Protein AF-A0A1G0LAD3-F1 (afdb_monomer)

Solvent-accessible surface area (backbone atoms only — not comparable to full-atom values): 5273 Å² total; per-residue (Å²): 132,82,72,89,69,42,71,46,76,41,86,88,81,71,47,77,41,82,23,58,75,68,52,35,51,53,52,64,56,61,79,46,99,70,53,74,64,57,54,36,54,50,48,30,70,76,67,74,49,60,64,71,59,44,46,51,53,54,52,51,51,53,50,54,39,34,75,71,67,76,49,85,86,75,78,96,71,85,93,76,86,127

Structure (mmCIF, N/CA/C/O backbone):
data_AF-A0A1G0LAD3-F1
#
_entry.id   AF-A0A1G0LAD3-F1
#
loop_
_atom_site.group_PDB
_atom_site.id
_atom_site.type_symbol
_atom_site.label_atom_id
_atom_site.label_alt_id
_atom_site.label_comp_id
_atom_site.label_asym_id
_atom_site.label_entity_id
_atom_site.label_seq_id
_atom_site.pdbx_PDB_ins_code
_atom_site.Cartn_x
_atom_site.Cartn_y
_atom_site.Cartn_z
_atom_site.occupancy
_atom_site.B_iso_or_equiv
_atom_si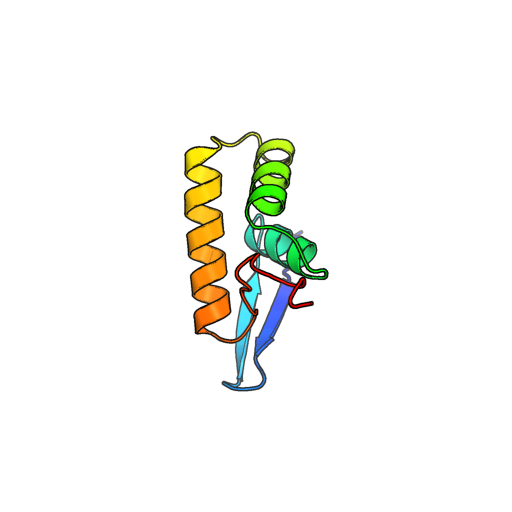te.auth_seq_id
_atom_site.auth_comp_id
_atom_site.auth_asym_id
_atom_site.auth_atom_id
_atom_site.pdbx_PDB_model_num
ATOM 1 N N . GLU A 1 1 ? 18.897 -7.420 11.344 1.00 40.25 1 GLU A N 1
ATOM 2 C CA . GLU A 1 1 ? 17.886 -6.533 11.947 1.00 40.25 1 GLU A CA 1
ATOM 3 C C . GLU A 1 1 ? 16.729 -6.447 10.973 1.00 40.25 1 GLU A C 1
ATOM 5 O O . GLU A 1 1 ? 16.961 -6.110 9.819 1.00 40.25 1 GLU A O 1
ATOM 10 N N . PHE A 1 2 ? 15.541 -6.889 11.380 1.00 44.72 2 PHE A N 1
ATOM 11 C CA . PHE A 1 2 ? 14.344 -6.784 10.550 1.00 44.72 2 PHE A CA 1
ATOM 12 C C . PHE A 1 2 ? 13.934 -5.310 10.536 1.00 44.72 2 PHE A C 1
ATOM 14 O O . PHE A 1 2 ? 13.861 -4.686 11.597 1.00 44.72 2 PHE A O 1
ATOM 21 N N . GLY A 1 3 ? 13.766 -4.733 9.343 1.00 54.94 3 GLY A N 1
ATOM 22 C CA . GLY A 1 3 ? 13.233 -3.379 9.199 1.00 54.94 3 GLY A CA 1
ATOM 23 C C . GLY A 1 3 ? 11.898 -3.271 9.934 1.00 54.94 3 GLY A C 1
ATOM 24 O O . GLY A 1 3 ? 11.218 -4.277 10.107 1.00 54.94 3 GLY A O 1
ATOM 25 N N . ALA A 1 4 ? 11.552 -2.076 10.417 1.00 57.91 4 ALA A N 1
ATOM 26 C CA . ALA A 1 4 ? 10.326 -1.862 11.178 1.00 57.91 4 ALA A CA 1
ATOM 27 C C . ALA A 1 4 ? 9.113 -2.445 10.429 1.00 57.91 4 ALA A C 1
ATOM 29 O O . ALA A 1 4 ? 8.698 -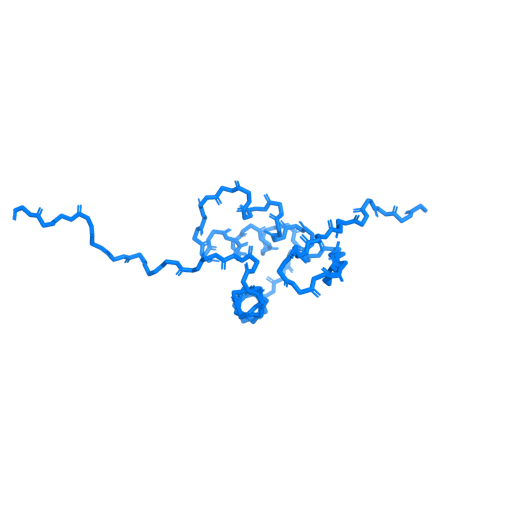1.902 9.405 1.00 57.91 4 ALA A O 1
ATOM 30 N N . GLU A 1 5 ? 8.577 -3.560 10.930 1.00 66.75 5 GLU A N 1
ATOM 31 C CA . GLU A 1 5 ? 7.356 -4.160 10.407 1.00 66.75 5 GLU A CA 1
ATOM 32 C C . GLU A 1 5 ? 6.204 -3.229 10.762 1.00 66.75 5 GLU A C 1
ATOM 34 O O . GLU A 1 5 ? 5.979 -2.886 11.930 1.00 66.75 5 GLU A O 1
ATOM 39 N N . LEU A 1 6 ? 5.490 -2.768 9.742 1.00 76.38 6 LEU A N 1
ATOM 40 C CA . LEU A 1 6 ? 4.325 -1.944 9.975 1.00 76.38 6 LEU A CA 1
ATOM 41 C C . LEU A 1 6 ? 3.155 -2.865 10.321 1.00 76.38 6 LEU A C 1
ATOM 43 O O . LEU A 1 6 ? 2.720 -3.661 9.493 1.00 76.38 6 LEU A O 1
ATOM 47 N N . VAL A 1 7 ? 2.615 -2.708 11.527 1.00 78.00 7 VAL A N 1
ATOM 48 C CA . VAL A 1 7 ? 1.434 -3.448 11.976 1.00 78.00 7 VAL A CA 1
ATOM 49 C C . VAL A 1 7 ? 0.215 -2.534 11.965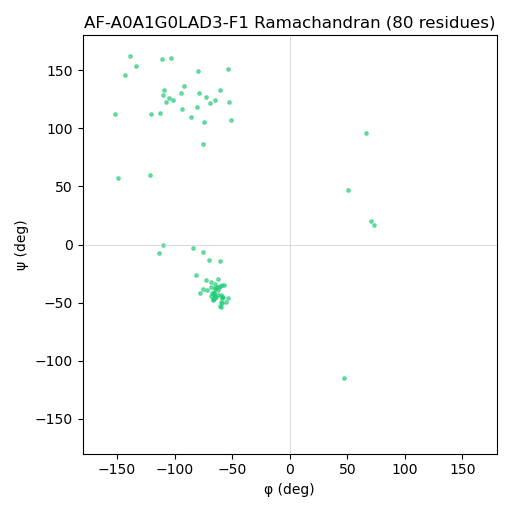 1.00 78.00 7 VAL A C 1
ATOM 51 O O . VAL A 1 7 ? 0.211 -1.475 12.595 1.00 78.00 7 VAL A O 1
ATOM 54 N N . ILE A 1 8 ? -0.842 -2.959 11.278 1.00 80.19 8 ILE A N 1
ATOM 55 C CA . ILE A 1 8 ? -2.127 -2.256 11.241 1.00 80.19 8 ILE A CA 1
ATOM 56 C C . ILE A 1 8 ? -3.131 -3.049 12.070 1.00 80.19 8 ILE A C 1
ATOM 58 O O . ILE A 1 8 ? -3.390 -4.218 11.789 1.00 80.19 8 ILE A O 1
ATOM 62 N N . LEU A 1 9 ? -3.712 -2.404 13.080 1.00 76.88 9 LEU A N 1
ATOM 63 C CA . LEU A 1 9 ? -4.823 -2.958 13.845 1.00 76.88 9 LEU A CA 1
ATOM 64 C C . LEU A 1 9 ? -6.139 -2.482 13.237 1.00 76.88 9 LEU A C 1
ATOM 66 O O . LEU A 1 9 ? -6.454 -1.291 13.276 1.00 76.88 9 LEU A O 1
ATOM 70 N N . ASN A 1 10 ? -6.932 -3.420 12.728 1.00 76.88 10 ASN A N 1
ATOM 71 C CA . ASN A 1 10 ? -8.315 -3.137 12.392 1.00 76.88 10 ASN A CA 1
ATOM 72 C C . ASN A 1 10 ? -9.189 -3.328 13.634 1.00 76.88 10 ASN A C 1
ATOM 74 O O . ASN A 1 10 ? -9.395 -4.436 14.123 1.00 76.88 10 ASN A O 1
ATOM 78 N N . LEU A 1 11 ? -9.703 -2.221 14.166 1.00 75.81 11 LEU A N 1
ATOM 79 C CA . LEU A 1 11 ? -10.522 -2.224 15.381 1.00 75.81 11 LEU A CA 1
ATOM 80 C C . LEU A 1 11 ? -11.909 -2.847 15.173 1.00 75.81 11 LEU A C 1
ATOM 82 O O . LEU A 1 11 ? -12.603 -3.119 16.150 1.00 75.81 11 LEU A O 1
ATOM 86 N N . ARG A 1 12 ? -12.332 -3.054 13.921 1.00 74.94 12 ARG A N 1
ATOM 87 C CA . ARG A 1 12 ? -13.660 -3.581 13.600 1.00 74.94 12 ARG A CA 1
ATOM 88 C C . ARG A 1 12 ? -13.755 -5.090 13.797 1.00 74.94 12 ARG A C 1
ATOM 90 O O . ARG A 1 12 ? -14.770 -5.577 14.281 1.00 74.94 12 ARG A O 1
ATOM 97 N N . ASP A 1 13 ? -12.723 -5.809 13.385 1.00 75.50 13 ASP A N 1
ATOM 98 C CA . ASP A 1 13 ? -12.616 -7.270 13.422 1.00 75.50 13 ASP A CA 1
ATOM 99 C C . ASP A 1 13 ? -11.523 -7.755 14.394 1.00 75.50 13 ASP A C 1
ATOM 101 O O . ASP A 1 13 ? -11.440 -8.950 14.667 1.00 75.50 13 ASP A O 1
ATOM 105 N N . GLY A 1 14 ? -10.719 -6.846 14.962 1.00 77.19 14 GLY A N 1
ATOM 106 C CA . GLY A 1 14 ? -9.659 -7.166 15.923 1.00 77.19 14 GLY A CA 1
ATOM 107 C C . GLY A 1 14 ? -8.437 -7.832 15.286 1.00 77.19 14 GLY A C 1
ATOM 108 O O . GLY A 1 14 ? -7.642 -8.452 15.992 1.00 77.19 14 GLY A O 1
ATOM 109 N N . VAL A 1 15 ? -8.294 -7.740 13.959 1.00 77.50 15 VAL A N 1
ATOM 110 C CA . VAL A 1 15 ? -7.236 -8.416 13.200 1.00 77.50 15 VAL A CA 1
ATOM 111 C C . VAL A 1 15 ? -6.013 -7.511 13.052 1.00 77.50 15 VAL A C 1
ATOM 113 O O . VAL A 1 15 ? -6.126 -6.323 12.735 1.00 77.50 15 VAL A O 1
ATOM 116 N N . TYR A 1 16 ? -4.836 -8.105 13.256 1.00 78.25 16 TYR A N 1
ATOM 117 C CA . TYR A 1 16 ? -3.540 -7.483 13.009 1.00 78.25 16 TYR A CA 1
ATOM 118 C C . TYR A 1 16 ? -3.037 -7.839 11.612 1.00 78.25 16 TYR A C 1
ATOM 120 O O . TYR A 1 16 ? -2.985 -9.012 11.238 1.00 78.25 16 TYR A O 1
ATOM 128 N N . TYR A 1 17 ? -2.632 -6.820 10.865 1.00 76.75 17 TYR A N 1
ATOM 129 C CA . TYR A 1 17 ? -2.059 -6.953 9.534 1.00 76.75 17 TYR A CA 1
ATOM 130 C C . TYR A 1 17 ? -0.593 -6.543 9.568 1.00 76.75 17 TYR A C 1
ATOM 132 O O . TYR A 1 17 ? -0.297 -5.371 9.797 1.00 76.75 17 TYR A O 1
ATOM 140 N N . GLY A 1 18 ? 0.302 -7.503 9.343 1.00 77.19 18 GLY A N 1
ATOM 141 C CA . GLY A 1 18 ? 1.718 -7.239 9.107 1.00 77.19 18 GLY A CA 1
ATOM 142 C C . GLY A 1 18 ? 1.935 -6.769 7.673 1.00 77.19 18 GLY A C 1
ATOM 143 O O . GLY A 1 18 ? 1.420 -7.369 6.726 1.00 77.19 18 GLY A O 1
ATOM 144 N N . MET A 1 19 ? 2.660 -5.668 7.516 1.00 80.62 19 MET A N 1
ATOM 145 C CA . MET A 1 19 ? 3.068 -5.126 6.228 1.00 80.62 19 MET A CA 1
ATOM 146 C C . MET A 1 19 ? 4.591 -5.081 6.181 1.00 80.62 19 MET A C 1
ATOM 148 O O . MET A 1 19 ? 5.224 -4.277 6.867 1.00 80.62 19 MET A O 1
ATOM 152 N N . GLU A 1 20 ? 5.160 -5.910 5.3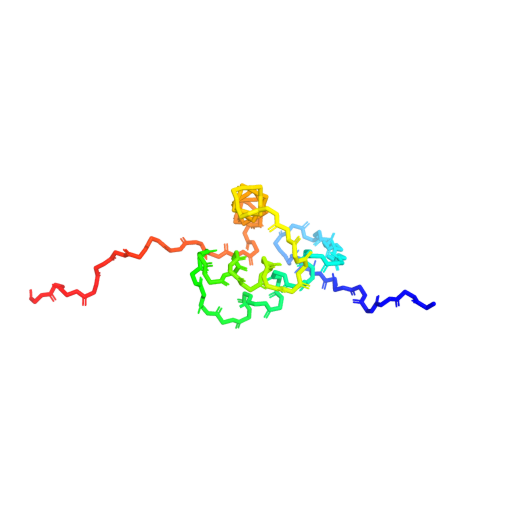14 1.00 75.38 20 GLU A N 1
ATOM 153 C CA . GLU A 1 20 ? 6.594 -5.950 5.036 1.00 75.38 20 GLU A CA 1
ATOM 154 C C . GLU A 1 20 ? 6.885 -5.439 3.616 1.00 75.38 20 GLU A C 1
ATOM 156 O O . GLU A 1 20 ? 6.001 -5.387 2.749 1.00 75.38 20 GLU A O 1
ATOM 161 N N . ASP A 1 21 ? 8.131 -5.023 3.390 1.00 83.19 21 ASP A N 1
ATOM 162 C CA . ASP A 1 21 ? 8.667 -4.605 2.094 1.00 83.19 21 ASP A CA 1
ATOM 163 C C . ASP A 1 21 ? 7.755 -3.624 1.325 1.00 83.19 21 ASP A C 1
ATOM 165 O O . ASP A 1 21 ? 7.506 -2.486 1.736 1.00 83.19 21 ASP A O 1
ATOM 169 N N . VAL A 1 22 ? 7.238 -4.070 0.178 1.00 86.62 22 VAL A N 1
ATOM 170 C CA . VAL A 1 22 ? 6.413 -3.281 -0.738 1.00 86.62 22 VAL A CA 1
ATOM 171 C C . VAL A 1 22 ? 5.052 -2.953 -0.120 1.00 86.62 22 VAL A C 1
ATOM 173 O O . VAL A 1 22 ? 4.517 -1.874 -0.371 1.00 86.62 22 VAL A O 1
ATOM 176 N N . GLY A 1 23 ? 4.498 -3.833 0.721 1.00 86.50 23 GLY A N 1
ATOM 177 C CA . GLY A 1 23 ? 3.225 -3.590 1.407 1.00 86.50 23 GLY A CA 1
ATOM 178 C C . GLY A 1 23 ? 3.321 -2.411 2.375 1.00 86.50 23 GLY A C 1
ATOM 179 O O . GLY A 1 23 ? 2.490 -1.501 2.332 1.00 86.50 23 GLY A O 1
ATOM 180 N N . GLY A 1 24 ? 4.395 -2.365 3.170 1.00 89.88 24 GLY A N 1
ATOM 181 C CA . GLY A 1 24 ? 4.670 -1.247 4.079 1.00 89.88 24 GLY A CA 1
ATOM 182 C C . GLY A 1 24 ? 4.905 0.066 3.328 1.00 89.88 24 GLY A C 1
ATOM 183 O O . GLY A 1 24 ? 4.440 1.133 3.751 1.00 89.88 24 GLY A O 1
ATOM 184 N N . ARG A 1 25 ? 5.554 -0.005 2.157 1.00 92.19 25 ARG A N 1
ATOM 185 C CA . ARG A 1 25 ? 5.751 1.167 1.298 1.00 92.19 25 ARG A CA 1
ATOM 186 C C . ARG A 1 25 ? 4.439 1.690 0.721 1.00 92.19 25 ARG A C 1
ATOM 188 O O . ARG A 1 25 ? 4.185 2.891 0.805 1.00 92.19 25 ARG A O 1
ATOM 195 N N . VAL A 1 26 ? 3.592 0.808 0.187 1.00 93.12 26 VAL A N 1
ATOM 196 C CA . VAL A 1 26 ? 2.257 1.174 -0.313 1.00 93.12 26 VAL A CA 1
ATOM 197 C C . VAL A 1 26 ? 1.433 1.814 0.798 1.00 93.12 26 VAL A C 1
ATOM 199 O O . VAL A 1 26 ? 0.861 2.880 0.584 1.00 93.12 26 VAL A O 1
ATOM 202 N N . TRP A 1 27 ? 1.435 1.233 1.998 1.00 91.81 27 TRP A N 1
ATOM 203 C CA . TRP A 1 27 ? 0.741 1.818 3.141 1.00 91.81 27 TRP A CA 1
ATOM 204 C C . TRP A 1 27 ? 1.238 3.225 3.480 1.00 91.81 27 TRP A C 1
ATOM 206 O O . TRP A 1 27 ? 0.446 4.147 3.655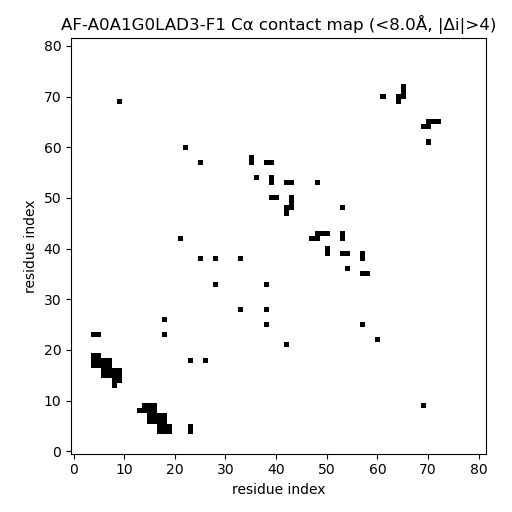 1.00 91.81 27 TRP A O 1
ATOM 216 N N . SER A 1 28 ? 2.556 3.425 3.496 1.00 91.12 28 SER A N 1
ATOM 217 C CA . SER A 1 28 ? 3.148 4.742 3.755 1.00 91.12 28 SER A CA 1
ATOM 218 C C . SER A 1 28 ? 2.700 5.802 2.741 1.00 91.12 28 SER A C 1
ATOM 220 O O . SER A 1 28 ? 2.513 6.962 3.105 1.00 91.12 28 SER A O 1
ATOM 222 N N . LEU A 1 29 ? 2.496 5.416 1.477 1.00 94.00 29 LEU A N 1
ATOM 223 C CA . LEU A 1 29 ? 1.989 6.313 0.432 1.00 94.00 29 LEU A CA 1
ATOM 224 C C . LEU A 1 29 ? 0.498 6.638 0.611 1.00 94.00 29 LEU A C 1
ATOM 226 O O . LEU A 1 29 ? 0.073 7.741 0.275 1.00 94.00 29 LEU A O 1
ATOM 230 N N . LEU A 1 30 ? -0.282 5.712 1.174 1.00 94.06 30 LEU A N 1
ATOM 231 C CA . LEU A 1 30 ? -1.721 5.861 1.419 1.00 94.06 30 LEU A CA 1
ATOM 232 C C . LEU A 1 30 ? -2.059 6.780 2.604 1.00 94.06 30 LEU A C 1
ATOM 234 O O . LEU A 1 30 ? -3.223 7.125 2.793 1.00 94.06 30 LEU A O 1
ATOM 238 N N . GLN A 1 31 ? -1.059 7.245 3.361 1.00 90.25 31 GLN A N 1
ATOM 239 C CA . GLN A 1 31 ? -1.245 8.208 4.457 1.00 90.25 31 GLN A CA 1
ATOM 240 C C . GLN A 1 31 ? -1.841 9.551 3.989 1.00 90.25 31 GLN A C 1
ATOM 242 O O . GLN A 1 31 ? -2.270 10.364 4.809 1.00 90.25 31 GLN A O 1
ATOM 247 N N . ARG A 1 32 ? -1.852 9.813 2.676 1.00 90.62 32 ARG A N 1
ATOM 248 C CA . ARG A 1 32 ? -2.557 10.928 2.032 1.00 90.62 32 ARG A CA 1
ATOM 249 C C . ARG A 1 32 ? -3.318 10.408 0.808 1.00 90.62 32 ARG A C 1
ATOM 251 O O . ARG A 1 32 ? -2.874 9.428 0.212 1.00 90.62 32 ARG A O 1
ATOM 258 N N . PRO A 1 33 ? -4.418 11.065 0.385 1.00 93.94 33 PRO A N 1
ATOM 259 C CA . PRO A 1 33 ? -5.093 10.717 -0.860 1.00 93.94 33 PRO A CA 1
ATOM 260 C C . PRO A 1 33 ? -4.103 10.701 -2.027 1.00 93.94 33 PRO A C 1
ATOM 262 O O . PRO A 1 33 ? -3.427 11.693 -2.297 1.00 93.94 33 PRO A O 1
ATOM 265 N N . VAL A 1 34 ? -4.012 9.561 -2.703 1.00 95.38 34 VAL A N 1
ATOM 266 C CA . VAL A 1 34 ? -3.046 9.314 -3.771 1.00 95.38 34 VAL A CA 1
ATOM 267 C C . VAL A 1 34 ? -3.704 8.463 -4.849 1.00 95.38 34 VAL A C 1
ATOM 269 O O . VAL A 1 34 ? -4.561 7.624 -4.571 1.00 95.38 34 VAL A O 1
ATOM 272 N N . THR A 1 35 ? -3.332 8.692 -6.105 1.00 95.81 35 THR A N 1
ATOM 273 C CA . THR A 1 35 ? -3.860 7.908 -7.219 1.00 95.81 35 THR A CA 1
ATOM 274 C C . THR A 1 35 ? -3.145 6.565 -7.321 1.00 95.81 35 THR A C 1
ATOM 276 O O . THR A 1 35 ? -1.949 6.444 -7.048 1.00 95.81 35 THR A O 1
ATOM 279 N N . VAL A 1 36 ? -3.860 5.544 -7.798 1.00 94.62 36 VAL A N 1
ATOM 280 C CA . VAL A 1 36 ? -3.279 4.211 -8.038 1.00 94.62 36 VAL A CA 1
ATOM 281 C C . VAL A 1 36 ? -2.087 4.285 -9.002 1.00 94.62 36 VAL A C 1
ATOM 283 O O . VAL A 1 36 ? -1.112 3.552 -8.840 1.00 94.62 36 VAL A O 1
ATOM 286 N N . SER A 1 37 ? -2.135 5.188 -9.988 1.00 94.44 37 SER A N 1
ATOM 287 C CA . SER A 1 37 ? -1.019 5.420 -10.908 1.00 94.44 37 SER A CA 1
ATOM 288 C C . SER A 1 37 ? 0.205 5.992 -10.199 1.00 94.44 37 SER A C 1
ATOM 290 O O . SER A 1 37 ? 1.295 5.482 -10.420 1.00 94.44 37 SER A O 1
ATOM 292 N N . ALA A 1 38 ? 0.038 6.967 -9.299 1.00 95.94 38 ALA A N 1
ATOM 293 C CA . ALA A 1 38 ? 1.155 7.547 -8.556 1.00 95.94 38 ALA A CA 1
ATOM 294 C C . ALA A 1 38 ? 1.825 6.526 -7.620 1.00 95.94 38 ALA A C 1
ATOM 296 O O . ALA A 1 38 ? 3.053 6.499 -7.528 1.00 95.94 38 ALA A O 1
ATOM 297 N N . ILE A 1 39 ? 1.042 5.641 -6.986 1.00 96.06 39 ILE A N 1
ATOM 298 C CA . ILE A 1 39 ? 1.590 4.525 -6.196 1.00 96.06 39 ILE A CA 1
ATOM 299 C C . ILE A 1 39 ? 2.438 3.618 -7.095 1.00 96.06 39 ILE A C 1
ATOM 301 O O . ILE A 1 39 ? 3.599 3.360 -6.787 1.00 96.06 39 ILE A O 1
ATOM 305 N N . ARG A 1 40 ? 1.882 3.160 -8.226 1.00 96.00 40 ARG A N 1
ATOM 306 C CA . ARG A 1 40 ? 2.603 2.317 -9.193 1.00 96.00 40 ARG A CA 1
ATOM 307 C C . ARG A 1 40 ? 3.899 2.984 -9.654 1.00 96.00 40 ARG A C 1
ATOM 309 O O . ARG A 1 40 ? 4.933 2.331 -9.655 1.00 96.00 40 ARG A O 1
ATOM 316 N N . ASP A 1 41 ? 3.842 4.249 -10.057 1.00 96.38 41 ASP A N 1
ATOM 317 C CA . ASP A 1 41 ? 4.994 4.957 -10.626 1.00 96.38 41 ASP A CA 1
ATOM 318 C C . ASP A 1 41 ? 6.114 5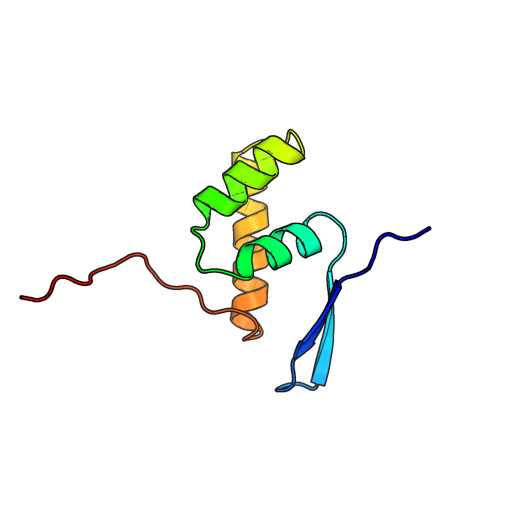.116 -9.593 1.00 96.38 41 ASP A C 1
ATOM 320 O O . ASP A 1 41 ? 7.281 4.895 -9.912 1.00 96.38 41 ASP A O 1
ATOM 324 N N . THR A 1 42 ? 5.746 5.382 -8.337 1.00 96.44 42 THR A N 1
ATOM 325 C CA . THR A 1 42 ? 6.686 5.396 -7.209 1.00 96.44 42 THR A CA 1
ATOM 326 C C . THR A 1 42 ? 7.367 4.037 -7.040 1.00 96.44 42 THR A C 1
ATOM 328 O O . THR A 1 42 ? 8.590 3.962 -6.986 1.00 96.44 42 THR A O 1
ATOM 331 N N . LEU A 1 43 ? 6.597 2.945 -7.022 1.00 95.38 43 LEU A N 1
ATOM 332 C CA . LEU A 1 43 ? 7.150 1.602 -6.830 1.00 95.38 43 LEU A CA 1
ATOM 333 C C . LEU A 1 43 ? 8.003 1.130 -8.018 1.00 95.38 43 LEU A C 1
ATOM 335 O O . LEU A 1 43 ? 9.019 0.470 -7.821 1.00 95.38 43 LEU A O 1
ATOM 339 N N . VAL A 1 44 ? 7.628 1.469 -9.252 1.00 96.38 44 VAL A N 1
ATOM 340 C CA . VAL A 1 44 ? 8.448 1.170 -10.437 1.00 96.38 44 VAL A CA 1
ATOM 341 C C . VAL A 1 44 ? 9.795 1.884 -10.344 1.00 96.38 44 VAL A C 1
ATOM 343 O O . VAL A 1 44 ? 10.820 1.261 -10.610 1.00 96.38 44 VAL A O 1
ATOM 346 N N . ALA A 1 45 ? 9.801 3.155 -9.936 1.00 95.94 45 ALA A N 1
ATOM 347 C CA . ALA A 1 45 ? 11.027 3.930 -9.780 1.00 95.94 45 ALA A CA 1
ATOM 348 C C . ALA A 1 45 ? 11.911 3.413 -8.631 1.00 95.94 45 ALA A C 1
ATOM 350 O O . ALA A 1 45 ? 13.125 3.327 -8.791 1.00 95.94 45 ALA A O 1
ATOM 351 N N . GLU A 1 46 ? 11.317 3.050 -7.491 1.00 94.75 46 GLU A N 1
ATOM 352 C CA . GLU A 1 46 ? 12.055 2.606 -6.301 1.00 94.75 46 GLU A CA 1
ATOM 353 C C . GLU A 1 46 ? 12.601 1.178 -6.427 1.00 94.75 46 GLU A C 1
ATOM 355 O O . GLU A 1 46 ? 13.715 0.905 -5.986 1.00 94.75 46 GLU A O 1
ATOM 360 N N . TYR A 1 47 ? 11.839 0.269 -7.041 1.00 92.31 47 TYR A N 1
ATOM 361 C CA . TYR A 1 47 ? 12.159 -1.163 -7.068 1.00 92.31 47 TYR A CA 1
ATOM 362 C C . TYR A 1 47 ? 12.587 -1.677 -8.450 1.00 92.31 47 TYR A C 1
ATOM 364 O O . TYR A 1 47 ? 12.889 -2.862 -8.587 1.00 92.31 47 TYR A O 1
ATOM 372 N N . ASN A 1 48 ? 12.620 -0.813 -9.473 1.00 92.62 48 ASN A N 1
ATOM 373 C CA . ASN A 1 48 ? 12.996 -1.153 -10.850 1.00 92.62 48 ASN A CA 1
ATOM 374 C C . ASN A 1 48 ? 12.243 -2.388 -11.396 1.00 92.62 48 ASN A C 1
ATOM 376 O O . ASN A 1 48 ? 12.829 -3.325 -11.942 1.00 92.62 48 ASN A O 1
ATOM 380 N N . VAL A 1 49 ? 10.921 -2.407 -11.200 1.00 92.44 49 VAL A N 1
ATOM 381 C CA . VAL A 1 49 ? 10.032 -3.515 -11.587 1.00 92.44 49 VAL A CA 1
ATOM 382 C C . VAL A 1 49 ? 9.241 -3.216 -12.860 1.00 92.44 49 VAL A C 1
ATOM 384 O O . VAL A 1 49 ? 9.034 -2.069 -13.246 1.00 92.44 49 VAL A O 1
ATOM 387 N N . GLU A 1 50 ? 8.738 -4.270 -13.503 1.00 95.25 50 GLU A N 1
ATOM 388 C CA . GLU A 1 50 ? 7.928 -4.170 -14.721 1.00 95.25 50 GLU A CA 1
ATOM 389 C C . GLU A 1 50 ? 6.580 -3.453 -14.446 1.00 95.25 50 GLU A C 1
ATOM 391 O O . GLU A 1 50 ? 5.824 -3.895 -13.570 1.00 95.25 50 GLU A O 1
ATOM 396 N N . PRO A 1 51 ? 6.241 -2.360 -15.166 1.00 92.19 51 PRO A N 1
ATOM 397 C CA . PRO A 1 51 ? 5.089 -1.518 -14.830 1.00 92.19 51 PRO A CA 1
ATOM 398 C C . PRO A 1 51 ? 3.726 -2.214 -14.872 1.00 92.19 51 PRO A C 1
ATOM 400 O O . PRO A 1 51 ? 2.856 -1.906 -14.050 1.00 92.19 51 PRO A O 1
ATOM 403 N N . ALA A 1 52 ? 3.496 -3.142 -15.808 1.00 92.94 52 ALA A N 1
ATOM 404 C CA . ALA A 1 52 ? 2.218 -3.839 -15.902 1.00 92.94 52 ALA A CA 1
ATOM 405 C C . ALA A 1 52 ? 2.058 -4.837 -14.754 1.00 92.94 52 ALA A C 1
ATOM 407 O O . ALA A 1 52 ? 0.968 -4.920 -14.181 1.00 92.94 52 ALA A O 1
ATOM 408 N N . ARG A 1 53 ? 3.131 -5.546 -14.372 1.00 92.94 53 ARG A N 1
ATOM 409 C CA . ARG A 1 53 ? 3.153 -6.369 -13.154 1.00 92.94 53 ARG A CA 1
ATOM 410 C C . ARG A 1 53 ? 2.895 -5.530 -11.908 1.00 92.94 53 ARG A C 1
ATOM 412 O O . ARG A 1 53 ? 1.933 -5.813 -11.201 1.00 92.94 53 ARG A O 1
ATOM 419 N N . CYS A 1 54 ? 3.666 -4.464 -11.700 1.00 94.00 54 CYS A N 1
ATOM 420 C CA . CYS A 1 54 ? 3.498 -3.570 -10.553 1.00 94.00 54 CYS A CA 1
ATOM 421 C C . CYS A 1 54 ? 2.056 -3.050 -10.452 1.00 94.00 54 CYS A C 1
ATOM 423 O O . CYS A 1 54 ? 1.425 -3.132 -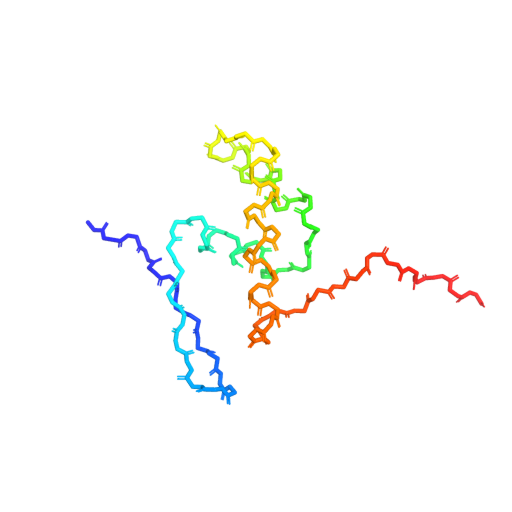9.402 1.00 94.00 54 CYS A O 1
ATOM 425 N N . GLY A 1 55 ? 1.480 -2.604 -11.572 1.00 93.06 55 GLY A N 1
ATOM 426 C CA . GLY A 1 55 ? 0.099 -2.132 -11.599 1.00 93.06 55 GLY A CA 1
ATOM 427 C C . GLY A 1 55 ? -0.928 -3.207 -11.223 1.00 93.06 55 GLY A C 1
ATOM 428 O O . GLY A 1 55 ? -1.911 -2.890 -10.554 1.00 93.06 55 GLY A O 1
ATOM 429 N N . ARG A 1 56 ? -0.744 -4.466 -11.650 1.00 94.94 56 ARG A N 1
ATOM 430 C CA . ARG A 1 56 ? -1.635 -5.576 -11.259 1.00 94.94 56 ARG A CA 1
ATOM 431 C C . ARG A 1 56 ? -1.538 -5.859 -9.762 1.00 94.94 56 ARG A C 1
ATOM 433 O O . ARG A 1 56 ? -2.580 -5.947 -9.115 1.00 94.94 56 ARG A O 1
ATOM 440 N N . ASP A 1 57 ? -0.321 -5.938 -9.240 1.00 93.31 57 ASP A N 1
ATOM 441 C CA . ASP A 1 57 ? -0.053 -6.310 -7.850 1.00 93.31 57 ASP A CA 1
ATOM 442 C C . ASP A 1 57 ? -0.550 -5.216 -6.888 1.00 93.31 57 ASP A C 1
ATOM 444 O O . ASP A 1 57 ? -1.291 -5.507 -5.949 1.00 93.31 57 ASP A O 1
ATOM 448 N N . VAL A 1 58 ? -0.287 -3.937 -7.196 1.00 94.56 58 VAL A N 1
ATOM 449 C CA . VAL A 1 58 ? -0.823 -2.789 -6.439 1.00 94.56 58 VAL A CA 1
ATOM 450 C C . VAL A 1 58 ? -2.352 -2.801 -6.426 1.00 94.56 58 VAL A C 1
ATOM 452 O O . VAL A 1 58 ? -2.963 -2.653 -5.372 1.00 94.56 58 VAL A O 1
ATOM 455 N N . ARG A 1 59 ? -3.008 -3.029 -7.572 1.00 94.94 59 ARG A N 1
ATOM 456 C CA . ARG A 1 59 ? -4.480 -3.113 -7.623 1.00 94.94 59 ARG A CA 1
ATOM 457 C C . ARG A 1 59 ? -5.039 -4.302 -6.845 1.00 94.94 59 ARG A C 1
ATOM 459 O O . ARG A 1 59 ? -6.153 -4.217 -6.334 1.00 94.94 59 ARG A O 1
ATOM 466 N N . ALA A 1 60 ? -4.332 -5.429 -6.801 1.00 94.50 60 ALA A N 1
ATOM 467 C CA . ALA A 1 60 ? -4.746 -6.577 -6.000 1.00 94.50 60 ALA A CA 1
ATOM 468 C C . ALA A 1 60 ? -4.679 -6.245 -4.503 1.00 94.50 60 ALA A C 1
ATOM 470 O O . ALA A 1 60 ? -5.678 -6.426 -3.811 1.00 94.50 60 ALA A O 1
ATOM 471 N N . LEU A 1 61 ? -3.565 -5.663 -4.052 1.00 92.69 61 LEU A N 1
ATOM 472 C CA . LEU A 1 61 ? -3.382 -5.235 -2.667 1.00 92.69 61 LEU A CA 1
ATOM 473 C C . LEU A 1 61 ? -4.440 -4.209 -2.239 1.00 92.69 61 LEU A C 1
ATOM 475 O O . LEU A 1 61 ? -5.116 -4.407 -1.237 1.00 92.69 61 LEU A O 1
ATOM 479 N N . LEU A 1 62 ? -4.650 -3.144 -3.021 1.00 94.19 62 LEU A N 1
ATOM 480 C CA . LEU A 1 62 ? -5.632 -2.105 -2.682 1.00 94.19 62 LEU A CA 1
ATOM 481 C C . LEU A 1 62 ? -7.063 -2.656 -2.586 1.00 94.19 62 LEU A C 1
ATOM 483 O O . LEU A 1 62 ? -7.826 -2.224 -1.727 1.00 94.19 62 LEU A O 1
ATOM 487 N N . ARG A 1 63 ? -7.431 -3.628 -3.432 1.00 94.19 63 ARG A N 1
ATOM 488 C CA . ARG A 1 63 ? -8.743 -4.291 -3.339 1.00 94.19 63 ARG A CA 1
ATOM 489 C C . ARG A 1 63 ? -8.888 -5.108 -2.060 1.00 94.19 63 ARG A C 1
ATOM 491 O O . ARG A 1 63 ? -9.950 -5.058 -1.452 1.00 94.19 63 ARG A O 1
ATOM 498 N N . ASP A 1 64 ? -7.847 -5.830 -1.655 1.00 91.88 64 ASP A N 1
ATOM 499 C CA . ASP A 1 64 ? -7.854 -6.602 -0.408 1.00 91.88 64 ASP A CA 1
ATOM 500 C C . ASP A 1 64 ? -7.962 -5.679 0.818 1.00 91.88 64 ASP A C 1
ATOM 502 O O . ASP A 1 64 ? -8.823 -5.880 1.674 1.00 91.88 64 ASP A O 1
ATOM 506 N N . LEU A 1 65 ? -7.185 -4.591 0.847 1.00 91.50 65 LEU A N 1
ATOM 507 C CA . LEU A 1 65 ? -7.271 -3.574 1.901 1.00 91.50 65 LEU A CA 1
ATOM 508 C C . LEU A 1 65 ? -8.668 -2.937 1.977 1.00 91.50 65 LEU A C 1
ATOM 510 O O . LEU A 1 65 ? -9.219 -2.778 3.067 1.00 91.50 65 LEU A O 1
ATOM 514 N N . ALA A 1 66 ? -9.262 -2.601 0.829 1.00 92.38 66 ALA A N 1
ATOM 515 C CA . ALA A 1 66 ? -10.602 -2.024 0.769 1.00 92.38 66 ALA A CA 1
ATOM 516 C C . ALA A 1 66 ? -11.678 -3.020 1.233 1.00 92.38 66 ALA A C 1
ATOM 518 O O . ALA A 1 66 ? -12.563 -2.654 2.003 1.00 92.38 66 ALA A O 1
ATOM 519 N N . ALA A 1 67 ? -11.582 -4.292 0.830 1.00 91.31 67 ALA A N 1
ATOM 520 C CA . ALA A 1 67 ? -12.510 -5.343 1.256 1.00 91.31 67 ALA A CA 1
ATOM 521 C C . ALA A 1 67 ? -12.480 -5.576 2.777 1.00 91.31 67 ALA A C 1
ATOM 523 O O . ALA A 1 67 ? -13.499 -5.920 3.374 1.00 91.31 67 ALA A O 1
ATOM 524 N N . ARG A 1 68 ? -11.327 -5.340 3.410 1.00 87.94 68 ARG A N 1
ATOM 525 C CA . ARG A 1 68 ? -11.143 -5.394 4.868 1.00 87.94 68 ARG A CA 1
ATOM 526 C C . ARG A 1 68 ? -11.545 -4.098 5.581 1.00 87.94 68 ARG A C 1
ATOM 528 O O . ARG A 1 68 ? -11.496 -4.038 6.805 1.00 87.94 68 ARG A O 1
ATOM 535 N N . GLY A 1 69 ? -11.946 -3.061 4.843 1.00 89.56 69 GLY A N 1
ATOM 536 C CA . GLY A 1 69 ? -12.312 -1.756 5.398 1.00 89.56 69 GLY A CA 1
ATOM 537 C C . GLY A 1 69 ? -11.126 -0.952 5.937 1.00 89.56 69 GLY A C 1
ATOM 538 O O . GLY A 1 69 ? -11.326 -0.065 6.760 1.00 89.56 69 GLY A O 1
ATOM 539 N N . LEU A 1 70 ? -9.901 -1.266 5.502 1.00 89.75 70 LEU A N 1
ATOM 540 C CA . LEU A 1 70 ? -8.682 -0.568 5.927 1.00 89.75 70 LEU A CA 1
ATOM 541 C C . LEU A 1 70 ? -8.452 0.736 5.159 1.00 89.75 70 LEU A C 1
ATOM 543 O O . LEU A 1 70 ? -7.795 1.642 5.664 1.00 89.75 70 LEU A O 1
ATOM 547 N N . ILE A 1 71 ? -8.970 0.817 3.933 1.00 93.00 71 ILE A N 1
ATOM 548 C CA . ILE A 1 71 ? -8.882 1.996 3.070 1.00 93.00 71 ILE A CA 1
ATOM 549 C C . ILE A 1 71 ? -10.212 2.231 2.357 1.00 93.00 71 ILE A C 1
ATOM 551 O O . ILE A 1 71 ? -11.017 1.315 2.195 1.00 93.00 71 ILE A O 1
ATOM 555 N N . GLU A 1 72 ? -10.388 3.444 1.841 1.00 93.38 72 GLU A N 1
ATOM 556 C CA . GLU A 1 72 ? -11.459 3.786 0.909 1.00 93.38 72 GLU A CA 1
ATOM 557 C C . GLU A 1 72 ? -10.876 4.022 -0.485 1.00 93.38 72 GLU A C 1
ATOM 559 O O . GLU A 1 72 ? -9.908 4.768 -0.648 1.00 93.38 72 GLU A O 1
ATOM 564 N N . VAL A 1 73 ? -11.491 3.426 -1.505 1.00 91.88 73 VAL A N 1
ATOM 565 C CA . VAL A 1 73 ? -11.170 3.717 -2.906 1.00 91.88 73 VAL A CA 1
ATOM 566 C C . VAL A 1 73 ? -12.243 4.645 -3.450 1.00 91.88 73 VAL A C 1
ATOM 568 O O . VAL A 1 73 ? -13.430 4.333 -3.389 1.00 91.88 73 VAL A O 1
ATOM 571 N N . ARG A 1 74 ? -11.816 5.790 -3.978 1.00 91.44 74 ARG A N 1
ATOM 572 C CA . ARG A 1 74 ? -12.698 6.768 -4.614 1.00 91.44 74 ARG A CA 1
ATOM 573 C C . ARG A 1 74 ? -12.424 6.760 -6.107 1.00 91.44 74 ARG A C 1
ATOM 575 O O . ARG A 1 74 ? -11.270 6.871 -6.522 1.00 91.44 74 ARG A O 1
ATOM 582 N N . GLU A 1 75 ? -13.479 6.629 -6.900 1.00 82.19 75 GLU A N 1
ATOM 583 C CA . GLU A 1 75 ? -13.408 6.914 -8.329 1.00 82.19 75 GLU A CA 1
ATOM 584 C C . GLU A 1 75 ? -13.014 8.390 -8.477 1.00 82.19 75 GLU A C 1
ATOM 586 O O . GLU A 1 75 ? -13.558 9.260 -7.792 1.00 82.19 75 GLU A O 1
ATOM 591 N N . SER A 1 76 ? -12.042 8.693 -9.335 1.00 67.44 76 SER A N 1
ATOM 592 C CA . SER A 1 76 ? -11.760 10.086 -9.673 1.00 67.44 76 SER A CA 1
ATOM 593 C C . SER A 1 76 ? -12.861 10.545 -10.629 1.00 67.44 76 SER A C 1
ATOM 595 O O . SER A 1 76 ? -12.749 10.383 -11.840 1.00 67.44 76 SER A O 1
ATOM 597 N N . GLY A 1 77 ? -13.970 11.016 -10.058 1.00 61.00 77 GLY A N 1
ATOM 598 C CA . GLY A 1 77 ? -15.164 11.427 -10.783 1.00 61.00 77 GLY A CA 1
ATOM 599 C C . GLY A 1 77 ? -15.945 12.508 -10.036 1.00 61.00 77 GLY A C 1
ATOM 600 O O . GLY A 1 77 ? -16.529 12.243 -8.995 1.00 61.00 77 GLY A O 1
ATOM 601 N N . ASP A 1 78 ? -15.934 13.696 -10.639 1.00 48.22 78 ASP A N 1
ATOM 602 C CA . ASP A 1 78 ? -16.905 14.792 -10.557 1.00 48.22 78 ASP A CA 1
ATOM 603 C C . ASP A 1 78 ? -17.108 15.557 -9.234 1.00 48.22 78 ASP A C 1
ATOM 605 O O . ASP A 1 78 ? -17.916 15.224 -8.371 1.00 48.22 78 ASP A O 1
ATOM 609 N N . GLY A 1 79 ? -16.400 16.683 -9.139 1.00 40.69 79 GLY A N 1
ATOM 610 C CA . GLY A 1 79 ? -16.769 17.821 -8.305 1.00 40.69 79 GLY A CA 1
ATOM 611 C C . GLY A 1 79 ? -16.914 19.066 -9.174 1.00 40.69 79 GLY A C 1
ATOM 612 O O . GLY A 1 79 ? -16.158 20.016 -8.993 1.00 40.69 79 GLY A O 1
ATOM 613 N N . ALA A 1 80 ? -17.823 19.041 -10.151 1.00 40.69 80 ALA A N 1
ATOM 614 C CA . ALA A 1 80 ? -18.316 20.247 -10.815 1.00 40.69 80 ALA A CA 1
ATOM 615 C C . ALA A 1 80 ? -19.772 20.052 -11.268 1.00 40.69 80 ALA A C 1
ATOM 617 O O . ALA A 1 80 ? -20.111 20.244 -12.433 1.00 40.69 80 ALA A O 1
ATOM 618 N N . VAL A 1 81 ? -20.650 19.725 -10.317 1.00 43.84 81 VAL A N 1
ATOM 619 C CA . VAL A 1 81 ? -22.057 20.119 -10.428 1.00 43.84 81 VAL A CA 1
ATOM 620 C C . VAL A 1 81 ? -22.139 21.616 -10.119 1.00 43.84 81 VAL A C 1
ATOM 622 O O . VAL A 1 81 ? -21.932 22.041 -8.982 1.00 43.84 81 VAL A O 1
ATOM 625 N N . ALA A 1 82 ? -22.326 22.408 -11.175 1.00 37.34 82 ALA A N 1
ATOM 626 C CA . ALA A 1 82 ? -22.824 23.777 -11.080 1.00 37.34 82 ALA A CA 1
ATOM 627 C C . ALA A 1 82 ? -24.312 23.775 -10.706 1.00 37.34 82 ALA A C 1
ATOM 629 O O . ALA A 1 82 ? -25.015 22.818 -11.110 1.00 37.34 82 ALA A O 1
#

Nearest PDB structures (foldseek):
  5v1u-assembly2_B  TM=8.729E-01  e=2.195E-04  Thermobaculum terrenum ATCC BAA-798
  6jx3-assembly1_B  TM=9.005E-01  e=2.860E-02  Thermobifida fusca
  3g2b-assembly1_A-2  TM=6.526E-01  e=8.053E-03  Xanthomonas campestris pv. campestris
  2vk9-as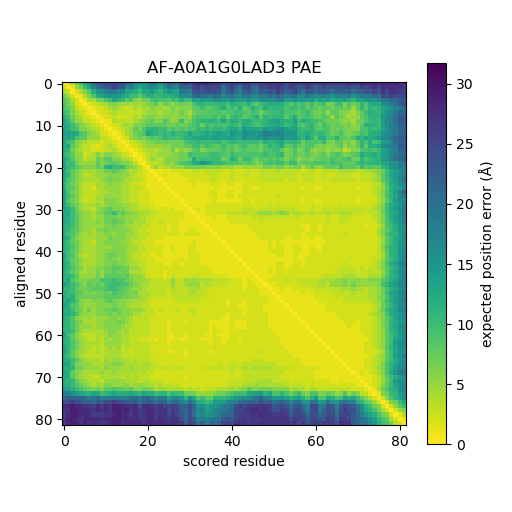sembly1_A  TM=5.010E-01  e=4.868E+00  Clostridium novyi
  3ic3-assembly3_C  TM=4.131E-01  e=4.554E+00 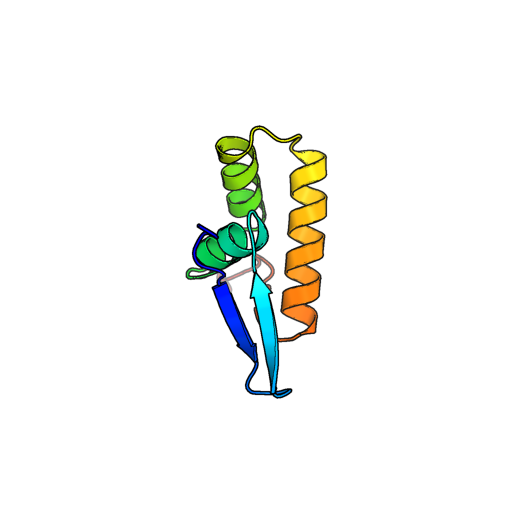 Rhodopseudomonas palustris

pLDDT: mean 83.65, std 15.73, range [37.34, 96.44]

Radius of gyration: 14.35 Å; Cα contacts (8 Å, |Δi|>4): 56; chains: 1; bounding box: 41×32×32 Å

Foldseek 3Di:
DAPDFDWDADPVVRDIDTADDLRVVLVVVQVDDDDLVVSLVVCCVVVVDDSVVSSVVSVVSVVVCVVSVNDDDDDPDDDDPD

Mean predicted aligned error: 7.06 Å

Sequence (82 aa):
EFGAELVILNLRDGVYYGMEDVGGRVWSLLQRPVTVSAIRDTLVAEYNVEPARCGRDVRALLRDLAARGLIEVRESGDGAVA

Secondary structure (DSSP, 8-state):
-----EEEEETTTTEEEEE-HHHHHHHHHHTS---HHHHHHHHHHHH---HHHHHHHHHHHHHHHHHTTSS-----------